Protein AF-A0A5D4GZY3-F1 (afdb_monomer)

Foldseek 3Di:
DDPVLLVLLLLLLVLLVVVCVVVVNDLDLVLLLLLLLQVLLVCCVVVVDDPVCSLVSQLSSLVSSCVVVPVPADPVRSSVSSVVSSVDNDHDVVSSVSSVD

Solvent-accessible surface area (backbone atoms only — not comparable to full-atom values): 5710 Å² total; per-residue (Å²): 135,54,70,69,55,54,50,50,57,52,52,42,51,50,35,44,50,52,48,31,62,77,68,71,46,79,93,43,72,67,61,48,44,57,37,50,18,15,49,51,41,46,33,45,75,70,65,71,43,56,86,86,39,45,57,60,51,36,40,52,51,45,49,54,51,28,56,75,70,69,59,75,66,52,72,68,56,41,52,53,52,19,53,53,35,66,73,46,80,57,67,54,65,80,70,47,46,62,55,77,106

Secondary structure (DSSP, 8-state):
--HHHHHHHHHHHHHHHHHHHHTT----HHHHHHHHHHHHHHHHHTTSS-GGGHHHHHHHHHHHHHHHTTS-S-HHHHHHHHHHHHH-----HHHHHHHH-

pLDDT: mean 95.03, std 4.35, range [64.69, 98.5]

Structure (mmCIF, N/CA/C/O backbone):
data_AF-A0A5D4GZY3-F1
#
_entry.id   AF-A0A5D4GZY3-F1
#
loop_
_atom_site.group_PDB
_atom_site.id
_atom_site.type_symbol
_atom_site.label_atom_id
_atom_site.label_alt_id
_atom_site.label_comp_id
_atom_site.label_asym_id
_atom_site.label_entity_id
_atom_site.label_seq_id
_atom_site.pdbx_PDB_ins_code
_atom_site.Cartn_x
_atom_site.Cartn_y
_atom_site.Cartn_z
_atom_site.occupancy
_atom_site.B_iso_or_equiv
_atom_site.auth_seq_id
_atom_site.auth_comp_id
_atom_site.auth_asym_id
_atom_site.auth_atom_id
_atom_site.pdbx_PDB_model_num
ATOM 1 N N . MET A 1 1 ? -3.748 6.180 13.753 1.00 91.44 1 MET A N 1
ATOM 2 C CA . MET A 1 1 ? -2.628 6.634 12.913 1.00 91.44 1 MET A CA 1
ATOM 3 C C . MET A 1 1 ? -2.387 8.124 13.062 1.00 91.44 1 MET A C 1
ATOM 5 O O . MET A 1 1 ? -3.335 8.904 13.002 1.00 91.44 1 MET A O 1
ATOM 9 N N . THR A 1 2 ? -1.134 8.516 13.283 1.00 95.75 2 THR A N 1
ATOM 10 C CA . THR A 1 2 ? -0.698 9.915 13.394 1.00 95.75 2 THR A CA 1
ATOM 11 C C . THR A 1 2 ? -0.523 10.559 12.018 1.00 95.75 2 THR A C 1
ATOM 13 O O . THR A 1 2 ? -0.457 9.874 10.997 1.00 95.75 2 THR A O 1
ATOM 16 N N . VAL A 1 3 ? -0.422 11.890 11.980 1.00 96.12 3 VAL A N 1
ATOM 17 C CA . VAL A 1 3 ? -0.119 12.626 10.741 1.00 96.12 3 VAL A CA 1
ATOM 18 C C . VAL A 1 3 ? 1.254 12.226 10.196 1.00 96.12 3 VAL A C 1
ATOM 20 O O . VAL A 1 3 ? 1.358 11.919 9.013 1.00 96.12 3 VAL A O 1
ATOM 23 N N . GLN A 1 4 ? 2.270 12.109 11.060 1.00 96.38 4 GLN A N 1
ATOM 24 C CA . GLN A 1 4 ? 3.619 11.725 10.631 1.00 96.38 4 GLN A CA 1
ATOM 25 C C . GLN A 1 4 ? 3.655 10.330 9.993 1.00 96.38 4 GLN A C 1
ATOM 27 O O . GLN A 1 4 ? 4.360 10.118 9.012 1.00 96.38 4 GLN A O 1
ATOM 32 N N . GLN A 1 5 ? 2.873 9.374 10.509 1.00 97.31 5 GLN A N 1
ATOM 33 C CA . GLN A 1 5 ? 2.767 8.045 9.900 1.00 97.31 5 GLN A CA 1
ATOM 34 C C . GLN A 1 5 ? 2.144 8.116 8.501 1.00 97.31 5 GLN A C 1
ATOM 36 O O . GLN A 1 5 ? 2.624 7.452 7.589 1.00 97.31 5 GLN A O 1
ATOM 41 N N . LYS A 1 6 ? 1.103 8.938 8.306 1.00 97.31 6 LYS A N 1
ATOM 42 C CA . LYS A 1 6 ? 0.471 9.128 6.988 1.00 97.31 6 LYS A CA 1
ATOM 43 C C . LYS A 1 6 ? 1.444 9.736 5.983 1.00 97.31 6 LYS A C 1
ATOM 45 O O . LYS A 1 6 ? 1.526 9.256 4.857 1.00 97.31 6 LYS A O 1
ATOM 50 N N . GLU A 1 7 ? 2.200 10.745 6.404 1.00 97.12 7 GLU A N 1
ATOM 51 C CA . GLU A 1 7 ? 3.238 11.375 5.584 1.00 97.12 7 GLU A CA 1
ATOM 52 C C . GLU A 1 7 ? 4.342 10.381 5.211 1.00 97.12 7 GLU A C 1
ATOM 54 O O . GLU A 1 7 ? 4.691 10.288 4.039 1.00 97.12 7 GLU A O 1
ATOM 59 N N . MET A 1 8 ? 4.826 9.585 6.170 1.00 96.56 8 MET A N 1
ATOM 60 C CA . MET A 1 8 ? 5.814 8.526 5.930 1.00 96.56 8 MET A CA 1
ATOM 61 C C . MET A 1 8 ? 5.327 7.524 4.872 1.00 96.56 8 MET A C 1
ATOM 63 O O . MET A 1 8 ? 6.043 7.261 3.908 1.00 96.56 8 MET A O 1
ATOM 67 N N . ILE A 1 9 ? 4.094 7.016 5.010 1.00 97.69 9 ILE A N 1
ATOM 68 C CA . ILE A 1 9 ? 3.495 6.056 4.066 1.00 97.69 9 ILE A CA 1
ATOM 69 C C . ILE A 1 9 ? 3.470 6.634 2.644 1.00 97.69 9 ILE A C 1
ATOM 71 O O . ILE A 1 9 ? 3.843 5.957 1.685 1.00 97.69 9 ILE A O 1
ATOM 75 N N . VAL A 1 10 ? 3.025 7.886 2.499 1.00 96.94 10 VAL A N 1
ATOM 76 C CA . VAL A 1 10 ? 2.942 8.553 1.193 1.00 96.94 10 VAL A CA 1
ATOM 77 C C . VAL A 1 10 ? 4.336 8.801 0.617 1.00 96.94 10 VAL A C 1
ATOM 79 O O . VAL A 1 10 ? 4.569 8.492 -0.548 1.00 96.94 10 VAL A O 1
ATOM 82 N N . GLN A 1 11 ? 5.280 9.293 1.420 1.00 96.56 11 GLN A N 1
ATOM 83 C CA . GLN A 1 11 ? 6.648 9.566 0.974 1.00 96.56 11 GLN A CA 1
ATOM 84 C C . GLN A 1 11 ? 7.369 8.303 0.498 1.00 96.56 11 GLN A C 1
ATOM 86 O O . GLN A 1 11 ? 8.039 8.337 -0.536 1.00 96.56 11 GLN A O 1
ATOM 91 N N . ASP A 1 12 ? 7.229 7.189 1.215 1.00 97.25 12 ASP A N 1
ATOM 92 C CA . ASP A 1 12 ? 7.840 5.922 0.816 1.00 97.25 12 ASP A CA 1
ATOM 93 C C . ASP A 1 12 ? 7.189 5.361 -0.456 1.00 97.25 12 ASP A C 1
ATOM 95 O O . ASP A 1 12 ? 7.896 4.917 -1.362 1.00 97.25 12 ASP A O 1
ATOM 99 N N . PHE A 1 13 ? 5.867 5.481 -0.607 1.00 96.50 13 PHE A N 1
ATOM 100 C CA . PHE A 1 13 ? 5.206 5.164 -1.874 1.00 96.50 13 PHE A CA 1
ATOM 101 C C . PHE A 1 13 ? 5.717 6.036 -3.033 1.00 96.50 13 PHE A C 1
ATOM 103 O O . PHE A 1 13 ? 6.000 5.528 -4.116 1.00 96.50 13 PHE A O 1
ATOM 110 N N . GLU A 1 14 ? 5.903 7.339 -2.827 1.00 94.88 14 GLU A N 1
ATOM 111 C CA . GLU A 1 14 ? 6.444 8.220 -3.864 1.00 94.88 14 GLU A CA 1
ATOM 112 C C . GLU A 1 14 ? 7.895 7.889 -4.239 1.00 94.88 14 GLU A C 1
ATOM 114 O O . GLU A 1 14 ? 8.278 8.028 -5.402 1.00 94.88 14 GLU A O 1
ATOM 119 N N . LYS A 1 15 ? 8.726 7.452 -3.283 1.00 95.62 15 LYS A N 1
ATOM 120 C CA . LYS A 1 15 ? 10.079 6.956 -3.586 1.00 95.62 15 LYS A CA 1
ATOM 121 C C . LYS A 1 15 ? 10.009 5.722 -4.484 1.00 95.62 15 LYS A C 1
ATOM 123 O O . LYS A 1 15 ? 10.701 5.682 -5.499 1.00 95.62 15 LYS A O 1
ATOM 128 N N . TYR A 1 16 ? 9.125 4.776 -4.166 1.00 94.81 16 TYR A N 1
ATOM 129 C CA . TYR A 1 16 ? 8.871 3.603 -5.003 1.00 94.81 16 TYR A CA 1
ATOM 130 C C . TYR A 1 16 ? 8.395 3.998 -6.413 1.00 94.81 16 TYR A C 1
ATOM 132 O O . TYR A 1 16 ? 8.919 3.507 -7.415 1.00 94.81 16 TYR A O 1
ATOM 140 N N . MET A 1 17 ? 7.478 4.963 -6.517 1.00 92.56 17 MET A N 1
ATOM 141 C CA . MET A 1 17 ? 7.038 5.520 -7.801 1.00 92.56 17 MET A CA 1
ATOM 142 C C . MET A 1 17 ? 8.192 6.117 -8.606 1.00 92.56 17 MET A C 1
ATOM 144 O O . MET A 1 17 ? 8.356 5.815 -9.785 1.00 92.56 17 MET A O 1
ATOM 148 N N . ARG A 1 18 ? 9.026 6.954 -7.982 1.00 92.88 18 ARG A N 1
ATOM 149 C CA . ARG A 1 18 ? 10.191 7.543 -8.655 1.00 92.88 18 ARG A CA 1
ATOM 150 C C . ARG A 1 18 ? 11.151 6.465 -9.148 1.00 92.88 18 ARG A C 1
ATOM 152 O O . ARG A 1 18 ? 11.614 6.555 -10.281 1.00 92.88 18 ARG A O 1
ATOM 159 N N . TYR A 1 19 ? 11.401 5.442 -8.336 1.00 93.25 19 TYR A N 1
ATOM 160 C CA . TYR A 1 19 ? 12.257 4.324 -8.716 1.00 93.25 19 TYR A CA 1
ATOM 161 C C . TYR A 1 19 ? 11.717 3.567 -9.933 1.00 93.25 19 TYR A C 1
ATOM 163 O O . TYR A 1 19 ? 12.452 3.369 -10.902 1.00 93.25 19 TYR A O 1
ATOM 171 N N . THR A 1 20 ? 10.435 3.185 -9.914 1.00 91.38 20 THR A N 1
ATOM 172 C CA . THR A 1 20 ? 9.811 2.452 -11.028 1.00 91.38 20 THR A CA 1
ATOM 173 C C . THR A 1 20 ? 9.843 3.257 -12.325 1.00 91.38 20 THR A C 1
ATOM 175 O O . THR A 1 20 ? 10.221 2.717 -13.364 1.00 91.38 20 THR A O 1
ATOM 178 N N . LEU A 1 21 ? 9.564 4.563 -12.258 1.00 90.25 21 LEU A N 1
ATOM 179 C CA . LEU A 1 21 ? 9.662 5.473 -13.402 1.00 90.25 21 LEU A CA 1
ATOM 180 C C . LEU A 1 21 ? 11.093 5.581 -13.948 1.00 90.25 21 LEU A C 1
ATOM 182 O O . LEU A 1 21 ? 11.293 5.484 -15.155 1.00 90.25 21 LEU A O 1
ATOM 186 N N . GLN A 1 22 ? 12.094 5.750 -13.080 1.00 93.19 22 GLN A N 1
ATOM 187 C CA . GLN A 1 22 ? 13.502 5.868 -13.487 1.00 93.19 22 GLN A CA 1
ATOM 188 C C . GLN A 1 22 ? 14.039 4.603 -14.167 1.00 93.19 22 GLN A C 1
ATOM 190 O O . GLN A 1 22 ? 14.901 4.694 -15.039 1.00 93.19 22 GLN A O 1
ATOM 195 N N . HIS A 1 23 ? 13.526 3.434 -13.783 1.00 91.31 23 HIS A N 1
ATOM 196 C CA . HIS A 1 23 ? 13.984 2.138 -14.284 1.00 91.31 23 HIS A CA 1
ATOM 197 C C . HIS A 1 23 ? 13.071 1.554 -15.372 1.00 91.31 23 HIS A C 1
ATOM 199 O O . HIS A 1 23 ? 13.266 0.410 -15.775 1.00 91.31 23 HIS A O 1
ATOM 205 N N . ASN A 1 24 ? 12.089 2.323 -15.864 1.00 90.12 24 ASN A N 1
ATOM 206 C CA . ASN A 1 24 ? 11.081 1.870 -16.832 1.00 90.12 24 ASN A CA 1
ATOM 207 C C . ASN A 1 24 ? 10.355 0.580 -16.399 1.00 90.12 24 ASN A C 1
ATOM 209 O O . ASN A 1 24 ? 9.978 -0.244 -17.235 1.00 90.12 24 ASN A O 1
ATOM 213 N N . ILE A 1 25 ? 10.163 0.392 -15.091 1.00 88.19 25 ILE A N 1
ATOM 214 C CA . ILE A 1 25 ? 9.418 -0.744 -14.550 1.00 88.19 25 ILE A CA 1
ATOM 215 C C . ILE A 1 25 ? 7.925 -0.454 -14.743 1.00 88.19 25 ILE A C 1
ATOM 217 O O . ILE A 1 25 ? 7.456 0.605 -14.312 1.00 88.19 25 ILE A O 1
ATOM 221 N N . PRO A 1 26 ? 7.151 -1.369 -15.356 1.00 86.94 26 PRO A N 1
ATOM 222 C CA . PRO A 1 26 ? 5.717 -1.187 -15.511 1.00 86.94 26 PRO A CA 1
ATOM 223 C C . PRO A 1 26 ? 5.015 -0.971 -14.167 1.00 86.94 26 PRO A C 1
ATOM 225 O O . PRO A 1 26 ? 5.112 -1.782 -13.239 1.00 86.94 26 PRO A O 1
ATOM 228 N N . PHE A 1 27 ? 4.262 0.123 -14.083 1.00 84.94 27 PHE A N 1
ATOM 229 C CA . PHE A 1 27 ? 3.449 0.431 -12.917 1.00 84.94 27 PHE A CA 1
ATOM 230 C C . PHE A 1 27 ? 2.113 -0.315 -13.003 1.00 84.94 27 PHE A C 1
ATOM 232 O O . PHE A 1 27 ? 1.144 0.165 -13.591 1.00 84.94 27 PHE A O 1
ATOM 239 N N .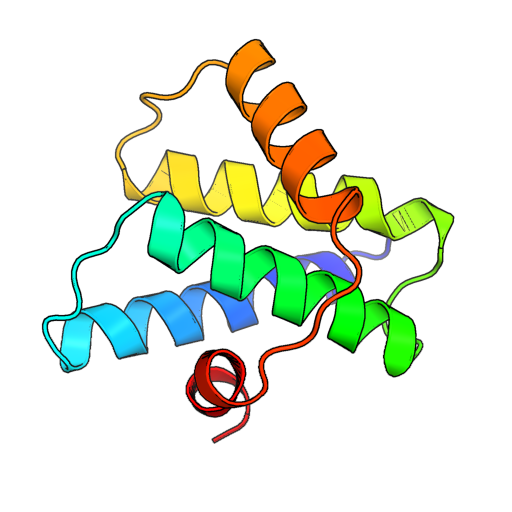 THR A 1 28 ? 2.098 -1.538 -12.476 1.00 91.44 28 THR A N 1
ATOM 240 C CA . THR A 1 28 ? 0.961 -2.467 -12.540 1.00 91.44 28 THR A CA 1
ATOM 241 C C . THR A 1 28 ? 0.359 -2.681 -11.157 1.00 91.44 28 THR A C 1
ATOM 243 O O . THR A 1 28 ? 1.006 -2.421 -10.143 1.00 91.44 28 THR A O 1
ATOM 246 N N . LEU A 1 29 ? -0.872 -3.194 -11.108 1.00 92.62 29 LEU A N 1
ATOM 247 C CA . LEU A 1 29 ? -1.501 -3.576 -9.843 1.00 92.62 29 LEU A CA 1
ATOM 248 C C . LEU A 1 29 ? -0.709 -4.681 -9.124 1.00 92.62 29 LEU A C 1
ATOM 250 O O . LEU A 1 29 ? -0.602 -4.646 -7.905 1.00 92.62 29 LEU A O 1
ATOM 254 N N . GLU A 1 30 ? -0.126 -5.623 -9.868 1.00 93.88 30 GLU A N 1
ATOM 255 C CA . GLU A 1 30 ? 0.674 -6.724 -9.319 1.00 93.88 30 GLU A CA 1
ATOM 256 C C .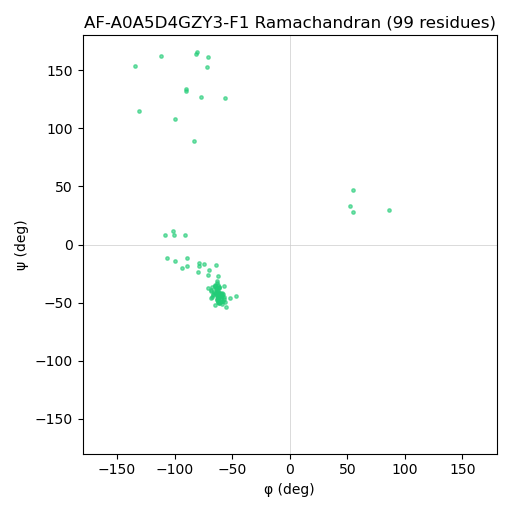 GLU A 1 30 ? 1.948 -6.213 -8.634 1.00 93.88 30 GLU A C 1
ATOM 258 O O . GLU A 1 30 ? 2.179 -6.503 -7.459 1.00 93.88 30 GLU A O 1
ATOM 263 N N . SER A 1 31 ? 2.737 -5.383 -9.328 1.00 93.38 31 SER A N 1
ATOM 264 C CA . SER A 1 31 ? 3.956 -4.802 -8.750 1.00 93.38 31 SER A CA 1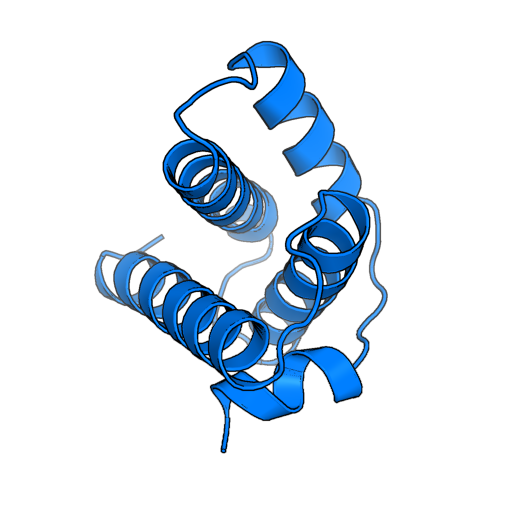
ATOM 265 C C . SER A 1 31 ? 3.645 -3.885 -7.564 1.00 93.38 31 SER A C 1
ATOM 267 O O . SER A 1 31 ? 4.355 -3.905 -6.558 1.00 93.38 31 SER A O 1
ATOM 269 N N . PHE A 1 32 ? 2.547 -3.128 -7.631 1.00 95.62 32 PHE A N 1
ATOM 270 C CA . PHE A 1 32 ? 2.053 -2.356 -6.494 1.00 95.62 32 PHE A CA 1
ATOM 271 C C . PHE A 1 32 ? 1.652 -3.237 -5.303 1.00 95.62 32 PHE A C 1
ATOM 273 O O . PHE A 1 32 ? 2.044 -2.931 -4.178 1.00 95.62 32 PHE A O 1
ATOM 280 N N . ALA A 1 33 ? 0.894 -4.313 -5.522 1.00 96.31 33 ALA A N 1
ATOM 281 C CA . ALA A 1 33 ? 0.436 -5.188 -4.448 1.00 96.31 33 ALA A CA 1
ATOM 282 C C . ALA A 1 33 ? 1.621 -5.833 -3.717 1.00 96.31 33 ALA A C 1
ATOM 284 O O . ALA A 1 33 ? 1.666 -5.787 -2.490 1.00 96.31 33 ALA A O 1
ATOM 285 N N . ALA A 1 34 ? 2.621 -6.333 -4.452 1.00 95.94 34 ALA A N 1
ATOM 286 C CA . ALA A 1 34 ? 3.841 -6.897 -3.869 1.00 95.94 34 ALA A CA 1
ATOM 287 C C . ALA A 1 34 ? 4.596 -5.880 -2.987 1.00 95.94 34 ALA A C 1
ATOM 289 O O . ALA A 1 34 ? 5.011 -6.197 -1.866 1.00 95.94 34 ALA A O 1
ATOM 290 N N . PHE A 1 35 ? 4.718 -4.635 -3.463 1.00 97.19 35 PHE A N 1
ATOM 291 C CA . PHE A 1 35 ? 5.290 -3.534 -2.688 1.00 97.19 35 PHE A CA 1
ATOM 292 C C . PHE A 1 35 ? 4.465 -3.228 -1.430 1.00 97.19 35 PHE A C 1
ATOM 294 O O . PHE A 1 35 ? 5.016 -3.157 -0.332 1.00 97.19 35 PHE A O 1
ATOM 301 N N . ALA A 1 36 ? 3.147 -3.073 -1.568 1.00 98.12 36 ALA A N 1
ATOM 302 C CA . ALA A 1 36 ? 2.265 -2.692 -0.470 1.00 98.12 36 ALA A CA 1
ATOM 303 C C . ALA A 1 36 ? 2.200 -3.765 0.629 1.00 98.12 36 ALA A C 1
ATOM 305 O O . ALA A 1 36 ? 2.276 -3.420 1.809 1.00 98.12 36 ALA A O 1
ATOM 306 N N . ILE A 1 37 ? 2.128 -5.048 0.253 1.00 98.50 37 ILE A N 1
ATOM 307 C CA . ILE A 1 37 ? 2.206 -6.196 1.172 1.00 98.50 37 ILE A CA 1
ATOM 308 C C . ILE A 1 37 ? 3.501 -6.113 1.984 1.00 98.50 37 ILE A C 1
ATOM 310 O O . ILE A 1 37 ? 3.473 -6.065 3.218 1.00 98.50 37 ILE A O 1
ATOM 314 N N . SER A 1 38 ? 4.635 -5.999 1.291 1.00 98.25 38 SER A N 1
ATOM 315 C CA . SER A 1 38 ? 5.952 -5.943 1.926 1.00 98.25 38 SER A CA 1
ATOM 316 C C . SER A 1 38 ? 6.086 -4.738 2.856 1.00 98.25 38 SER A C 1
ATOM 318 O O . SER A 1 38 ? 6.570 -4.882 3.979 1.00 98.25 38 SER A O 1
ATOM 320 N N . LEU A 1 39 ? 5.609 -3.562 2.438 1.00 98.31 39 LEU A N 1
ATOM 321 C CA . LEU A 1 39 ? 5.713 -2.331 3.219 1.00 98.31 39 LEU A CA 1
ATOM 322 C C . LEU A 1 39 ? 4.850 -2.375 4.484 1.00 98.31 39 LEU A C 1
ATOM 324 O O . LEU A 1 39 ? 5.333 -2.055 5.569 1.00 98.31 39 LEU A O 1
ATOM 328 N N . VAL A 1 40 ? 3.589 -2.810 4.375 1.00 98.38 40 VAL A N 1
ATOM 329 C CA . VAL A 1 40 ? 2.676 -2.938 5.525 1.00 98.38 40 VAL A CA 1
ATOM 330 C C . VAL A 1 40 ? 3.244 -3.916 6.553 1.00 98.38 40 VAL A C 1
ATOM 332 O O . VAL A 1 40 ? 3.239 -3.637 7.758 1.00 98.38 40 VAL A O 1
ATOM 335 N N . ASN A 1 41 ? 3.762 -5.054 6.091 1.00 98.31 41 ASN A N 1
ATOM 336 C CA . ASN A 1 41 ? 4.329 -6.078 6.961 1.00 98.31 41 ASN A CA 1
ATOM 337 C C . ASN A 1 41 ? 5.660 -5.634 7.580 1.00 98.31 41 ASN A C 1
ATOM 339 O O . ASN A 1 41 ? 5.878 -5.868 8.772 1.00 98.31 41 ASN A O 1
ATOM 343 N N . PHE A 1 42 ? 6.499 -4.915 6.831 1.00 97.75 42 PHE A N 1
ATOM 344 C CA . PHE A 1 42 ? 7.705 -4.282 7.357 1.00 97.75 42 PHE A CA 1
ATOM 345 C C . PHE A 1 42 ? 7.381 -3.236 8.430 1.00 97.75 42 PHE A C 1
ATOM 347 O O . PHE A 1 42 ? 7.937 -3.298 9.525 1.00 97.75 42 PHE A O 1
ATOM 354 N N . TYR A 1 43 ? 6.443 -2.316 8.178 1.00 97.88 43 TYR A N 1
ATOM 355 C CA . TYR A 1 43 ? 6.043 -1.307 9.163 1.00 97.88 43 TYR A CA 1
ATOM 356 C C . TYR A 1 43 ? 5.514 -1.938 10.446 1.00 97.88 43 TYR A C 1
ATOM 358 O O . TYR A 1 43 ? 5.882 -1.502 11.538 1.00 97.88 43 TYR A O 1
ATOM 366 N N . ARG A 1 44 ? 4.702 -2.996 10.337 1.00 97.12 44 ARG A N 1
ATOM 367 C CA . ARG A 1 44 ? 4.270 -3.755 11.513 1.00 97.12 44 ARG A CA 1
ATOM 368 C C . ARG A 1 44 ? 5.461 -4.407 12.215 1.00 97.12 44 ARG A C 1
ATOM 370 O O . ARG A 1 44 ? 5.536 -4.368 13.438 1.00 97.12 44 ARG A O 1
ATOM 377 N N . GLY A 1 45 ? 6.355 -5.057 11.469 1.00 96.69 45 GLY A N 1
ATOM 378 C CA . GLY A 1 45 ? 7.508 -5.778 12.022 1.00 96.69 45 GLY A CA 1
ATOM 379 C C . GLY A 1 45 ? 8.485 -4.862 12.760 1.00 96.69 45 GLY A C 1
ATOM 380 O O . GLY A 1 45 ? 9.039 -5.253 13.783 1.00 96.69 45 GLY A O 1
ATOM 381 N N . SER A 1 46 ? 8.615 -3.627 12.283 1.00 96.25 46 SER A N 1
ATOM 382 C CA . SER A 1 46 ? 9.458 -2.572 12.848 1.00 96.25 46 SER A CA 1
ATOM 383 C C . SER A 1 46 ? 8.738 -1.690 13.877 1.00 96.25 46 SER A C 1
ATOM 385 O O . SER A 1 46 ? 9.295 -0.683 14.305 1.00 96.25 46 SER A O 1
ATOM 387 N N . ASN A 1 47 ? 7.510 -2.040 14.285 1.00 96.50 47 ASN A N 1
ATOM 388 C CA . ASN A 1 47 ? 6.674 -1.264 15.213 1.00 96.50 47 ASN A CA 1
ATOM 389 C C . ASN A 1 47 ? 6.429 0.200 14.783 1.00 96.50 47 ASN A C 1
ATOM 391 O O . ASN A 1 47 ? 6.207 1.069 15.624 1.00 96.50 47 ASN A O 1
ATOM 395 N N . LEU A 1 48 ? 6.455 0.481 13.477 1.00 96.94 48 LEU A N 1
ATOM 396 C CA . LEU A 1 48 ? 6.159 1.803 12.910 1.00 96.94 48 LEU A CA 1
ATOM 397 C C . LEU A 1 48 ? 4.651 2.065 12.819 1.00 96.94 48 LEU A C 1
ATOM 399 O O . LEU A 1 48 ? 4.224 3.218 12.818 1.00 96.94 48 LEU A O 1
ATOM 403 N N . ILE A 1 49 ? 3.854 0.996 12.768 1.00 97.62 49 ILE A N 1
ATOM 404 C CA . ILE A 1 49 ? 2.390 1.011 12.866 1.00 97.62 49 ILE A CA 1
ATOM 405 C C . ILE A 1 49 ? 1.924 -0.080 13.835 1.00 97.62 49 ILE A C 1
ATOM 407 O O . ILE A 1 49 ? 2.579 -1.110 14.006 1.00 97.62 49 ILE A O 1
ATOM 411 N N . SER A 1 50 ? 0.763 0.126 14.446 1.00 96.94 50 SER A N 1
ATOM 412 C CA . SER A 1 50 ? 0.099 -0.857 15.302 1.00 96.94 50 SER A CA 1
ATOM 413 C C . SER A 1 50 ? -0.684 -1.907 14.490 1.00 96.94 50 SER A C 1
ATOM 415 O O . SER A 1 50 ? -0.992 -1.696 13.313 1.00 96.94 50 SER A O 1
ATOM 417 N N . PRO A 1 51 ? -1.065 -3.050 15.096 1.00 94.50 51 PRO A N 1
ATOM 418 C CA . PRO A 1 51 ? -1.833 -4.087 14.402 1.00 94.50 51 PRO A CA 1
ATOM 419 C C . PRO A 1 51 ? -3.161 -3.594 13.812 1.00 94.50 51 PRO A C 1
ATOM 421 O O . PRO A 1 51 ? -3.550 -4.035 12.732 1.00 94.50 51 PRO A O 1
ATOM 424 N N . THR A 1 52 ? -3.838 -2.666 14.492 1.00 95.50 52 THR A N 1
ATOM 425 C CA . THR A 1 52 ? -5.115 -2.086 14.049 1.00 95.50 52 THR A CA 1
ATOM 426 C C . THR A 1 52 ? -4.946 -1.086 12.904 1.00 95.50 52 THR A C 1
ATOM 428 O O . THR A 1 52 ? -5.911 -0.792 12.204 1.00 95.50 52 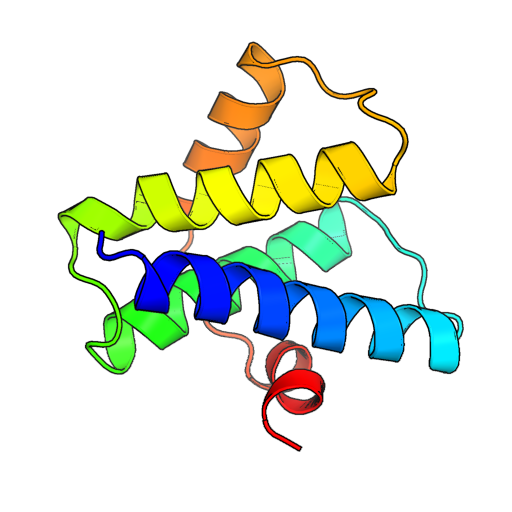THR A O 1
ATOM 431 N N . GLU A 1 53 ? -3.729 -0.594 12.668 1.00 97.50 53 GLU A N 1
ATOM 432 C CA . GLU A 1 53 ? -3.422 0.387 11.623 1.00 97.50 53 GLU A CA 1
ATOM 433 C C . GLU A 1 53 ? -3.066 -0.255 10.278 1.00 97.50 53 GLU A C 1
ATOM 435 O O . GLU A 1 53 ? -3.083 0.442 9.267 1.00 97.50 53 GLU A O 1
ATOM 440 N N . ARG A 1 54 ? -2.829 -1.577 10.222 1.00 97.44 54 ARG A N 1
ATOM 441 C CA . ARG A 1 54 ? -2.462 -2.289 8.978 1.00 97.44 54 ARG A CA 1
ATOM 442 C C . ARG A 1 54 ? -3.436 -2.009 7.831 1.00 97.44 54 ARG A C 1
ATOM 444 O O . ARG A 1 54 ? -3.003 -1.704 6.722 1.00 97.44 54 ARG A O 1
ATOM 451 N N . ARG A 1 55 ? -4.744 -2.077 8.106 1.00 97.56 55 ARG A N 1
ATOM 452 C CA . ARG A 1 55 ? -5.785 -1.822 7.096 1.00 97.56 55 ARG A CA 1
ATOM 453 C C . ARG A 1 55 ? -5.795 -0.365 6.641 1.00 97.56 55 ARG A C 1
ATOM 455 O O . ARG A 1 55 ? -5.892 -0.106 5.448 1.00 97.56 55 ARG A O 1
ATOM 462 N N . GLU A 1 56 ? -5.668 0.587 7.568 1.00 97.75 56 GLU A N 1
ATOM 463 C CA . GLU A 1 56 ? -5.602 2.015 7.219 1.00 97.75 56 GLU A CA 1
ATOM 464 C C . GLU A 1 56 ? -4.362 2.311 6.358 1.00 97.75 56 GLU A C 1
ATOM 466 O O . GLU A 1 56 ? -4.470 3.030 5.367 1.00 97.75 56 GLU A O 1
ATOM 471 N N . THR A 1 57 ? -3.211 1.700 6.660 1.00 98.44 57 THR A N 1
ATOM 472 C CA . THR A 1 57 ? -1.987 1.825 5.855 1.00 98.44 57 THR A CA 1
ATOM 473 C C . THR A 1 57 ? -2.185 1.295 4.436 1.00 98.44 57 THR A C 1
ATOM 475 O O . THR A 1 57 ? -1.887 2.002 3.473 1.00 98.44 57 THR A O 1
ATOM 478 N N . ALA A 1 58 ? -2.722 0.080 4.292 1.00 98.44 58 ALA A N 1
ATOM 479 C CA . A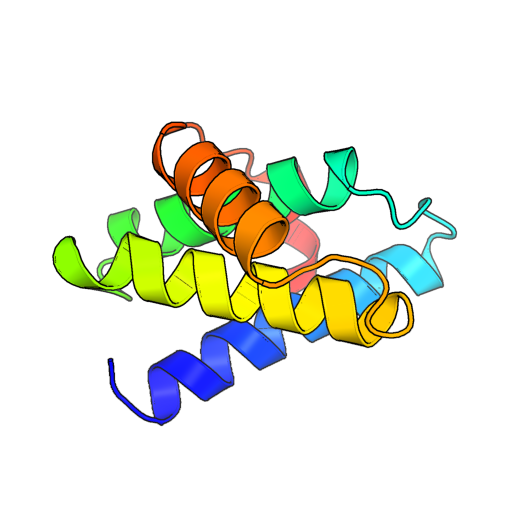LA A 1 58 ? -2.993 -0.518 2.986 1.00 98.44 58 ALA A CA 1
ATOM 480 C C . ALA A 1 58 ? -3.998 0.312 2.163 1.00 98.44 58 ALA A C 1
ATOM 482 O O . ALA A 1 58 ? -3.822 0.479 0.954 1.00 98.44 58 ALA A O 1
ATOM 483 N N . LEU A 1 59 ? -5.000 0.912 2.813 1.00 98.38 59 LEU A N 1
ATOM 484 C CA . LEU A 1 59 ? -5.965 1.787 2.151 1.00 98.38 59 LEU A CA 1
ATOM 485 C C . LEU A 1 59 ? -5.327 3.095 1.663 1.00 98.38 59 LEU A C 1
ATOM 487 O O . LEU A 1 59 ? -5.636 3.548 0.561 1.00 98.38 59 LEU A O 1
ATOM 491 N N . ILE A 1 60 ? -4.430 3.703 2.449 1.00 98.31 60 ILE A N 1
ATOM 492 C CA . ILE A 1 60 ? -3.675 4.895 2.025 1.00 98.31 60 ILE A CA 1
ATOM 493 C C . ILE A 1 60 ? -2.850 4.571 0.778 1.00 98.31 60 ILE A C 1
ATOM 495 O O . ILE A 1 60 ? -2.944 5.294 -0.210 1.00 98.31 60 ILE A O 1
ATOM 499 N N . LEU A 1 61 ? -2.108 3.461 0.791 1.00 98.25 61 LEU A N 1
ATOM 500 C CA . LEU A 1 61 ? -1.317 3.017 -0.358 1.00 98.25 61 LEU A CA 1
ATOM 501 C C . LEU A 1 61 ? -2.195 2.774 -1.592 1.00 98.25 61 LEU A C 1
ATOM 503 O O . LEU A 1 61 ? -1.871 3.249 -2.677 1.00 98.25 61 LEU A O 1
ATOM 507 N N . SER A 1 62 ? -3.334 2.098 -1.423 1.00 98.19 62 SER A N 1
ATOM 508 C CA . SER A 1 62 ? -4.265 1.793 -2.519 1.00 98.19 62 SER A CA 1
ATOM 509 C C . SER A 1 62 ? -4.872 3.061 -3.123 1.00 98.19 62 SER A C 1
ATOM 511 O O . SER A 1 62 ? -5.003 3.178 -4.342 1.00 98.19 62 SER A O 1
ATOM 513 N N . ARG A 1 63 ? -5.191 4.060 -2.292 1.00 97.75 63 ARG A N 1
ATOM 514 C CA . ARG A 1 63 ? -5.654 5.376 -2.756 1.00 97.75 63 ARG A CA 1
ATOM 515 C C . ARG A 1 63 ? -4.562 6.139 -3.497 1.00 97.75 63 ARG A C 1
ATOM 517 O O . ARG A 1 63 ? -4.849 6.705 -4.549 1.00 97.75 63 ARG A O 1
ATOM 524 N N . SER A 1 64 ? -3.329 6.122 -2.995 1.00 96.75 64 SER A N 1
ATOM 525 C CA . SER A 1 64 ? -2.181 6.741 -3.669 1.00 96.75 64 SER A CA 1
ATOM 526 C C . SER A 1 64 ? -1.907 6.091 -5.028 1.00 96.75 64 SER A C 1
ATOM 528 O O . SER A 1 64 ? -1.701 6.795 -6.017 1.00 96.75 64 SER A O 1
ATOM 530 N N . PHE A 1 65 ? -1.995 4.760 -5.110 1.00 96.19 65 PHE A N 1
ATOM 531 C CA . PHE A 1 65 ? -1.927 4.020 -6.369 1.00 96.19 65 PHE A CA 1
ATOM 532 C C . PHE A 1 65 ? -3.029 4.449 -7.339 1.00 96.19 65 PHE A C 1
ATOM 534 O O . PHE A 1 65 ? -2.741 4.814 -8.479 1.00 96.19 65 PHE A O 1
ATOM 541 N N . ASN A 1 66 ? -4.284 4.470 -6.878 1.00 96.69 66 ASN A N 1
ATOM 542 C CA . ASN A 1 66 ? -5.422 4.857 -7.707 1.00 96.69 66 ASN A CA 1
ATOM 543 C C . ASN A 1 66 ? -5.279 6.282 -8.248 1.00 96.69 66 ASN A C 1
ATOM 545 O O . ASN A 1 66 ? -5.506 6.518 -9.434 1.00 96.69 66 ASN A O 1
ATOM 549 N N . ALA A 1 67 ? -4.840 7.218 -7.403 1.00 94.69 67 ALA A N 1
ATOM 550 C CA . ALA A 1 67 ? -4.551 8.585 -7.813 1.00 94.69 67 ALA A CA 1
ATOM 551 C C . ALA A 1 67 ? -3.486 8.625 -8.922 1.00 94.69 67 ALA A C 1
ATOM 553 O O . ALA A 1 67 ? -3.675 9.317 -9.923 1.00 94.69 67 ALA A O 1
ATOM 554 N N . GLY A 1 68 ? -2.426 7.819 -8.798 1.00 90.50 68 GLY A N 1
ATOM 555 C CA . GLY A 1 68 ? -1.368 7.688 -9.804 1.00 90.50 68 GLY A CA 1
ATOM 556 C C . GLY A 1 68 ? -1.841 7.158 -11.164 1.00 90.50 68 GLY A C 1
ATOM 557 O O . GLY A 1 68 ? -1.258 7.509 -12.188 1.00 90.50 68 GLY A O 1
ATOM 558 N N . ILE A 1 69 ? -2.920 6.369 -11.206 1.00 91.50 69 ILE A N 1
ATOM 559 C CA . ILE A 1 69 ? -3.501 5.834 -12.453 1.00 91.50 69 ILE A CA 1
ATOM 560 C C . ILE A 1 69 ? -4.757 6.583 -12.928 1.00 91.50 69 ILE A C 1
ATOM 562 O O . ILE A 1 69 ? -5.443 6.111 -13.841 1.00 91.50 69 ILE A O 1
ATOM 566 N N . GLY A 1 70 ? -5.057 7.746 -12.341 1.00 93.88 70 GLY A N 1
ATOM 567 C CA . GLY A 1 70 ? -6.166 8.612 -12.751 1.00 93.88 70 GLY A CA 1
ATOM 568 C C . GLY A 1 70 ? -7.519 8.283 -12.114 1.00 93.88 70 GLY A C 1
ATOM 569 O O . GLY A 1 70 ? -8.546 8.518 -12.742 1.00 93.88 70 GLY A O 1
ATOM 570 N N . ASN A 1 71 ? -7.526 7.746 -10.890 1.00 95.81 71 ASN A N 1
ATOM 571 C CA . ASN A 1 71 ? -8.718 7.434 -10.088 1.00 95.81 71 ASN A CA 1
ATOM 572 C C . ASN A 1 71 ? -9.731 6.527 -10.806 1.00 95.81 71 ASN A C 1
ATOM 574 O O . ASN A 1 71 ? -10.928 6.805 -10.837 1.00 95.81 71 ASN A O 1
ATOM 578 N N . ARG A 1 72 ? -9.235 5.447 -11.415 1.00 95.00 72 ARG A N 1
ATOM 579 C CA . ARG A 1 72 ? -10.036 4.514 -12.226 1.00 95.00 72 ARG A CA 1
ATOM 580 C C . ARG A 1 72 ? -10.647 3.362 -11.428 1.00 95.00 72 ARG A C 1
ATOM 582 O O . ARG A 1 72 ? -11.572 2.726 -11.916 1.00 95.00 72 ARG A O 1
ATOM 589 N N . ILE A 1 73 ? -10.120 3.082 -10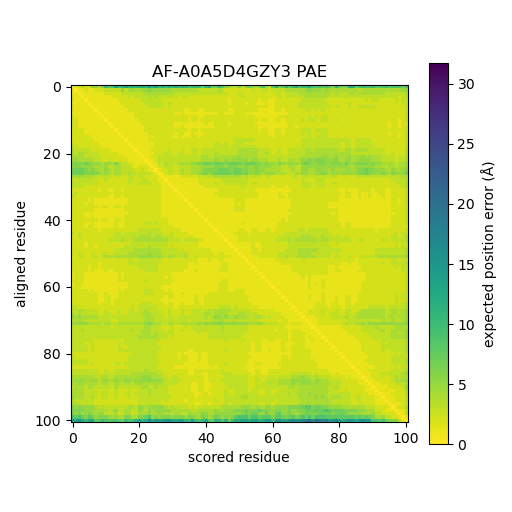.239 1.00 95.69 73 ILE A N 1
ATOM 590 C CA . ILE A 1 73 ? -10.574 2.005 -9.354 1.00 95.69 73 ILE A CA 1
ATOM 591 C C . ILE A 1 73 ? -11.656 2.558 -8.427 1.00 95.69 73 ILE A C 1
ATOM 593 O O . ILE A 1 73 ? -11.497 3.647 -7.863 1.00 95.69 73 ILE A O 1
ATOM 597 N N . THR A 1 74 ? -12.759 1.824 -8.280 1.00 97.44 74 THR A N 1
ATOM 598 C CA . THR A 1 74 ? -13.871 2.222 -7.409 1.00 97.44 74 THR A CA 1
ATOM 599 C C . THR A 1 74 ? -13.492 2.097 -5.931 1.00 97.44 74 THR A C 1
ATOM 601 O O . THR A 1 74 ? -12.542 1.404 -5.575 1.00 97.44 74 THR A O 1
ATOM 604 N N . GLN A 1 75 ? -14.232 2.756 -5.034 1.00 96.25 75 GLN A N 1
ATOM 605 C CA . GLN A 1 75 ? -13.976 2.611 -3.595 1.00 96.25 75 GLN A CA 1
ATOM 606 C C . GLN A 1 75 ? -14.195 1.165 -3.114 1.00 96.25 75 GLN A C 1
ATOM 608 O O . GLN A 1 75 ? -13.439 0.704 -2.267 1.00 96.25 75 GLN A O 1
ATOM 613 N N . GLU A 1 76 ? -15.163 0.443 -3.682 1.00 97.62 76 GLU A N 1
ATOM 614 C CA . GLU A 1 76 ? -15.404 -0.970 -3.364 1.00 97.62 76 GLU A CA 1
ATOM 615 C C . GLU A 1 76 ? -14.207 -1.846 -3.754 1.00 97.62 76 GLU A C 1
ATOM 617 O O . GLU A 1 76 ? -13.704 -2.614 -2.934 1.00 97.62 76 GLU A O 1
ATOM 622 N N . ASP A 1 77 ? -13.685 -1.670 -4.969 1.00 97.50 77 ASP A N 1
ATOM 623 C CA . ASP A 1 77 ? -12.499 -2.397 -5.428 1.00 97.50 77 ASP A CA 1
ATOM 624 C C . ASP A 1 77 ? -11.254 -2.026 -4.606 1.00 97.50 77 ASP A C 1
ATOM 626 O O . ASP A 1 77 ? -10.418 -2.881 -4.317 1.00 97.50 77 ASP A O 1
ATOM 630 N N . LEU A 1 78 ? -11.123 -0.764 -4.177 1.00 97.75 78 LEU A N 1
ATOM 631 C CA . LEU A 1 78 ? -10.038 -0.342 -3.285 1.00 97.75 78 LEU A CA 1
ATOM 632 C C . LEU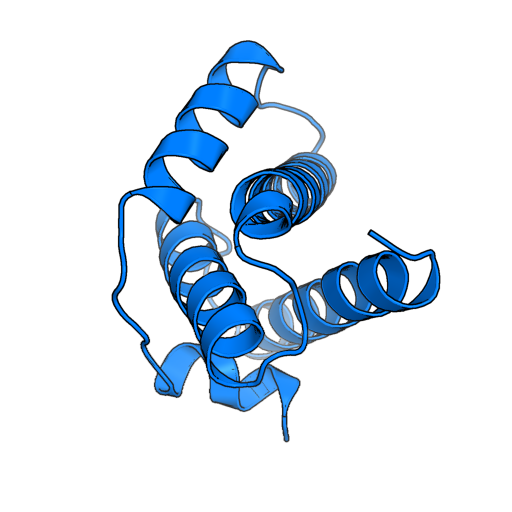 A 1 78 ? -10.099 -1.034 -1.925 1.00 97.75 78 LEU A C 1
ATOM 634 O O . LEU A 1 78 ? -9.051 -1.381 -1.379 1.00 97.75 78 LEU A O 1
ATOM 638 N N . ASP A 1 79 ? -11.295 -1.226 -1.372 1.00 97.81 79 ASP A N 1
ATOM 639 C CA . ASP A 1 79 ? -11.474 -1.971 -0.129 1.00 97.81 79 ASP A CA 1
ATOM 640 C C . ASP A 1 79 ? -11.100 -3.450 -0.315 1.00 97.81 79 ASP A C 1
ATOM 642 O O . ASP A 1 79 ? -10.372 -3.990 0.517 1.00 97.81 79 ASP A O 1
ATOM 646 N N . GLN A 1 80 ? -11.466 -4.067 -1.444 1.00 97.50 80 GLN A N 1
ATOM 647 C CA . GLN A 1 80 ? -11.052 -5.440 -1.768 1.00 97.50 80 GLN A CA 1
ATOM 648 C C . GLN A 1 80 ? -9.530 -5.574 -1.930 1.00 97.50 80 GLN A C 1
ATOM 650 O O . GLN A 1 80 ? -8.925 -6.492 -1.378 1.00 97.50 80 GLN A O 1
ATOM 655 N N . ILE A 1 81 ? -8.886 -4.642 -2.641 1.00 97.19 81 ILE A N 1
ATOM 656 C CA . ILE A 1 81 ? -7.421 -4.602 -2.789 1.00 97.19 81 ILE A CA 1
ATOM 657 C C . ILE A 1 81 ? -6.751 -4.421 -1.422 1.00 97.19 81 ILE A C 1
ATOM 659 O O . ILE A 1 81 ? -5.762 -5.086 -1.118 1.00 97.19 81 ILE A O 1
ATOM 663 N N . THR A 1 82 ? -7.302 -3.547 -0.578 1.00 97.94 82 THR A N 1
ATOM 664 C CA . THR A 1 82 ? -6.812 -3.315 0.786 1.00 97.94 82 THR A CA 1
ATOM 665 C C . THR A 1 82 ? -6.863 -4.599 1.610 1.00 97.94 82 THR A C 1
ATOM 667 O O . THR A 1 82 ? -5.882 -4.939 2.274 1.00 97.94 82 THR A O 1
ATOM 670 N N . ASP A 1 83 ? -7.984 -5.319 1.554 1.00 97.56 83 ASP A N 1
ATOM 671 C CA . ASP A 1 83 ? -8.180 -6.562 2.297 1.00 97.56 83 ASP A CA 1
ATOM 672 C C . ASP A 1 83 ? -7.258 -7.681 1.775 1.00 97.56 83 ASP A C 1
ATOM 674 O O . ASP A 1 83 ? -6.679 -8.423 2.573 1.00 97.56 83 ASP A O 1
ATOM 678 N N . LEU A 1 84 ? -7.017 -7.736 0.459 1.00 97.06 84 LEU A N 1
ATOM 679 C CA . LEU A 1 84 ? -6.022 -8.625 -0.148 1.00 97.06 84 LEU A CA 1
ATOM 680 C C . LEU A 1 84 ? -4.612 -8.337 0.390 1.00 97.06 84 LEU A C 1
ATOM 682 O O . LEU A 1 84 ? -3.942 -9.257 0.856 1.00 97.06 84 LEU A O 1
ATOM 686 N N . ILE A 1 85 ? -4.185 -7.069 0.390 1.00 98.06 85 ILE A N 1
ATOM 687 C CA . ILE A 1 85 ? -2.855 -6.655 0.867 1.00 98.06 85 ILE A CA 1
ATOM 688 C C . ILE A 1 85 ? -2.621 -7.087 2.319 1.00 98.06 85 ILE A C 1
ATOM 690 O O . ILE A 1 85 ? -1.552 -7.592 2.648 1.00 98.06 85 ILE A O 1
ATOM 694 N N . ILE A 1 86 ? -3.600 -6.894 3.210 1.00 97.19 86 ILE A N 1
ATOM 695 C CA . ILE A 1 86 ? -3.414 -7.221 4.635 1.00 97.19 86 ILE A CA 1
ATOM 696 C C . ILE A 1 86 ? -3.545 -8.717 4.947 1.00 97.19 86 ILE A C 1
ATOM 698 O O . ILE A 1 86 ? -3.102 -9.142 6.022 1.00 97.19 86 ILE A O 1
ATOM 702 N N . SER A 1 87 ? -4.159 -9.493 4.045 1.00 97.12 87 SER A N 1
ATOM 703 C CA . SER A 1 87 ? -4.300 -10.948 4.176 1.00 97.12 87 SER A CA 1
ATOM 704 C C . SER A 1 87 ? -2.974 -11.690 3.980 1.00 97.12 87 SER A C 1
ATOM 706 O O . SER A 1 87 ? -2.773 -12.751 4.570 1.00 97.12 87 SER A O 1
ATOM 708 N N . ASP A 1 88 ? -2.049 -11.098 3.221 1.00 96.56 88 ASP A N 1
ATOM 709 C CA . ASP A 1 88 ? -0.708 -11.619 2.994 1.00 96.56 88 ASP A CA 1
ATOM 710 C C . ASP A 1 88 ? 0.275 -11.077 4.050 1.00 96.56 88 ASP A C 1
ATOM 712 O O . ASP A 1 88 ? 0.313 -9.885 4.372 1.00 96.56 88 ASP A O 1
ATOM 716 N N . THR A 1 89 ? 1.074 -11.971 4.635 1.00 95.06 89 THR A N 1
ATOM 717 C CA . THR A 1 89 ? 2.066 -11.654 5.676 1.00 95.06 89 THR A CA 1
ATOM 718 C C . THR A 1 89 ? 3.516 -11.742 5.191 1.00 95.06 89 THR A C 1
ATOM 720 O O . THR A 1 89 ? 4.437 -11.698 6.007 1.00 95.06 89 THR A O 1
ATOM 723 N N . THR A 1 90 ? 3.736 -11.914 3.889 1.00 96.44 90 THR A N 1
ATOM 724 C CA . THR A 1 90 ? 5.067 -11.992 3.282 1.00 96.44 90 THR A CA 1
ATOM 725 C C . THR A 1 90 ? 5.767 -10.632 3.273 1.00 96.44 90 THR A C 1
ATOM 727 O O . THR A 1 90 ? 5.143 -9.568 3.308 1.00 96.44 90 THR A O 1
ATOM 730 N N . ILE A 1 91 ? 7.099 -10.671 3.284 1.00 96.50 91 ILE A N 1
ATOM 731 C CA . ILE A 1 91 ? 7.953 -9.495 3.120 1.00 96.50 91 ILE A CA 1
ATOM 732 C C . ILE A 1 91 ? 8.986 -9.836 2.058 1.00 96.50 91 ILE A C 1
ATOM 734 O O . ILE A 1 91 ? 9.835 -10.701 2.277 1.00 96.50 91 ILE A O 1
ATOM 738 N N . ASP A 1 92 ? 8.931 -9.133 0.933 1.00 94.94 92 ASP A N 1
ATOM 739 C CA . ASP A 1 92 ? 9.997 -9.124 -0.056 1.00 94.94 92 ASP A CA 1
ATOM 740 C C . ASP A 1 92 ? 10.840 -7.856 0.136 1.00 94.94 92 ASP A C 1
ATOM 742 O O . ASP A 1 92 ? 10.424 -6.736 -0.151 1.00 94.94 9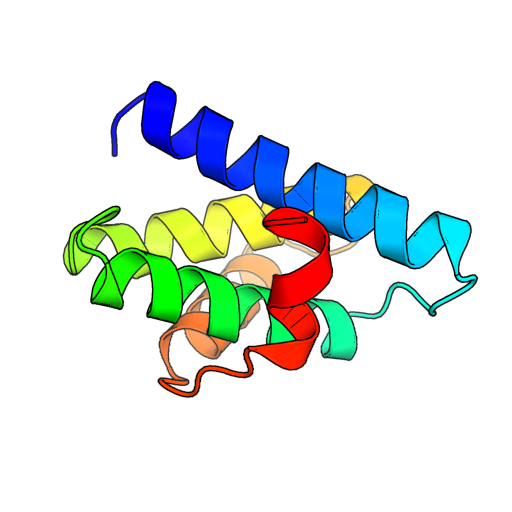2 ASP A O 1
ATOM 746 N N . TYR A 1 93 ? 12.054 -8.018 0.659 1.00 93.12 93 TYR A N 1
ATOM 747 C CA . TYR A 1 93 ? 12.959 -6.888 0.863 1.00 93.12 93 TYR A CA 1
ATOM 748 C C . TYR A 1 93 ? 13.492 -6.312 -0.455 1.00 93.12 93 TYR A C 1
ATOM 750 O O . TYR A 1 93 ? 13.880 -5.145 -0.490 1.00 93.12 93 TYR A O 1
ATOM 758 N N . SER A 1 94 ? 13.481 -7.080 -1.550 1.00 91.62 94 SER A N 1
ATOM 759 C CA . SER A 1 94 ? 13.981 -6.607 -2.843 1.00 91.62 94 SER A CA 1
ATOM 760 C C . SER A 1 94 ? 13.142 -5.450 -3.393 1.00 91.62 94 SER A C 1
ATOM 762 O O . SER A 1 94 ? 13.706 -4.494 -3.928 1.00 91.62 94 SE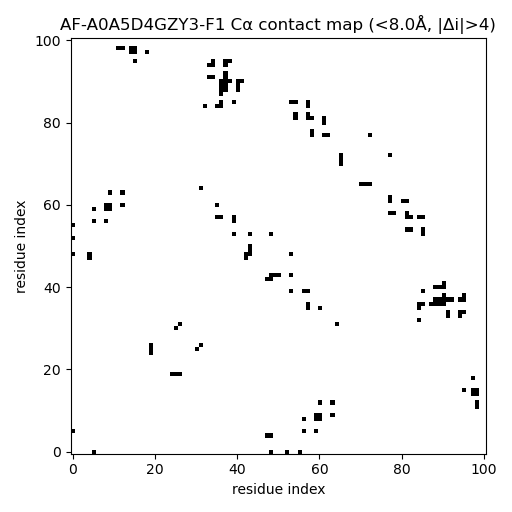R A O 1
ATOM 764 N N . VAL A 1 95 ? 11.823 -5.474 -3.166 1.00 91.81 95 VAL A N 1
ATOM 765 C CA . VAL A 1 95 ? 10.906 -4.393 -3.568 1.00 91.81 95 VAL A CA 1
ATOM 766 C C . VAL A 1 95 ? 10.938 -3.191 -2.620 1.00 91.81 95 VAL A C 1
ATOM 768 O O . VAL A 1 95 ? 10.484 -2.111 -2.993 1.00 91.81 95 VAL A O 1
ATOM 771 N N . LEU A 1 96 ? 11.495 -3.346 -1.413 1.00 94.38 96 LEU A N 1
ATOM 772 C CA . LEU A 1 96 ? 11.646 -2.265 -0.431 1.00 94.38 96 LEU A CA 1
ATOM 773 C C . LEU A 1 96 ? 13.001 -1.554 -0.508 1.00 94.38 96 LEU A C 1
ATOM 775 O O . LEU A 1 96 ? 13.120 -0.420 -0.052 1.00 94.38 96 LEU A O 1
ATOM 779 N N . ASN A 1 97 ? 14.021 -2.175 -1.103 1.00 90.19 97 ASN A N 1
ATOM 780 C CA . ASN A 1 97 ? 15.335 -1.549 -1.273 1.00 90.19 97 ASN A CA 1
ATOM 781 C C . ASN A 1 97 ? 15.269 -0.104 -1.810 1.00 90.19 97 ASN A C 1
ATOM 783 O O . ASN A 1 97 ? 15.930 0.752 -1.224 1.00 90.19 97 ASN A O 1
ATOM 787 N N . PRO A 1 98 ? 14.443 0.220 -2.829 1.00 86.56 98 PRO A N 1
ATOM 788 C CA . PRO A 1 98 ? 14.414 1.563 -3.406 1.00 86.56 98 PRO A CA 1
ATOM 789 C C . PRO A 1 98 ? 13.950 2.691 -2.482 1.00 86.56 98 PRO A C 1
ATOM 791 O O . PRO A 1 98 ? 14.133 3.860 -2.815 1.00 86.56 98 PRO A O 1
ATOM 794 N N . ILE A 1 99 ? 13.284 2.376 -1.367 1.00 90.69 99 ILE A N 1
ATOM 795 C CA . ILE A 1 99 ? 12.721 3.393 -0.465 1.00 90.69 99 ILE A CA 1
ATOM 796 C C . ILE A 1 99 ? 13.609 3.665 0.759 1.00 90.69 99 ILE A C 1
ATOM 798 O O . ILE A 1 99 ? 13.416 4.678 1.443 1.00 90.69 99 ILE A O 1
ATOM 802 N N . PHE A 1 100 ? 14.587 2.787 1.005 1.00 83.94 100 PHE A N 1
ATOM 803 C CA . PHE A 1 100 ? 15.550 2.874 2.109 1.00 83.94 100 PHE A CA 1
ATOM 804 C C . PHE A 1 100 ? 16.962 3.281 1.673 1.00 83.94 100 PHE A C 1
ATOM 806 O O . PHE A 1 100 ? 17.791 3.573 2.534 1.00 83.94 100 PHE A O 1
ATOM 813 N N . SER A 1 101 ? 17.229 3.283 0.366 1.00 64.69 101 SER A N 1
ATOM 814 C CA . SER A 1 101 ? 18.492 3.706 -0.252 1.00 64.69 101 SER A CA 1
ATOM 815 C C . SER A 1 101 ? 18.577 5.207 -0.498 1.00 64.69 101 SER A C 1
ATOM 817 O O . SER A 1 101 ? 17.553 5.773 -0.946 1.00 64.69 101 SER A O 1
#

Radius of gyration: 12.52 Å; Cα contacts (8 Å, |Δi|>4): 89; chains: 1; bounding box: 34×25×32 Å

Sequence (101 aa):
MTVQQKEMIVQDFEKYMRYTLQHNIPFTLESFAAFAISLVNFYRGSNLISPTERRETALILSRSFNAGIGNRITQEDLDQITDLIISDTTIDYSVLNPIFS

Organism: NCBI:txid2605433

Nearest PDB structures (foldseek):
  7mwr-assembly1_B  TM=5.015E-01  e=2.899E+00  synthetic construct
  8cwy-assembly1_A  TM=4.995E-01  e=5.542E+00  synthetic construct

Mean predicted aligned error: 2.49 Å